Protein AF-A0AAE3SJJ5-F1 (afdb_monomer_lite)

Structure (mmCIF, N/CA/C/O backbone):
data_AF-A0AAE3SJJ5-F1
#
_entry.id   AF-A0AAE3SJJ5-F1
#
loop_
_atom_site.group_PDB
_atom_site.id
_atom_site.type_symbol
_atom_site.label_atom_id
_atom_site.label_alt_id
_atom_site.label_comp_id
_atom_site.label_asym_id
_atom_site.label_entity_id
_atom_site.label_seq_id
_atom_site.pdbx_PDB_ins_code
_atom_site.Cartn_x
_atom_site.Cartn_y
_atom_site.Cartn_z
_atom_site.occupancy
_atom_site.B_iso_or_equiv
_atom_site.auth_seq_id
_atom_site.auth_comp_id
_atom_site.auth_asym_id
_atom_site.auth_atom_id
_atom_site.pdbx_PDB_model_num
ATOM 1 N N . MET A 1 1 ? 6.898 -9.998 6.721 1.00 57.34 1 MET A N 1
ATOM 2 C CA . MET A 1 1 ? 5.785 -9.341 7.440 1.00 57.34 1 MET A CA 1
ATOM 3 C C . MET A 1 1 ? 5.216 -10.325 8.449 1.00 57.34 1 MET A C 1
ATOM 5 O O . MET A 1 1 ? 4.856 -11.428 8.063 1.00 57.34 1 MET A O 1
ATOM 9 N N . SER A 1 2 ? 5.226 -9.986 9.739 1.00 66.62 2 SER A N 1
ATOM 10 C CA . SER A 1 2 ? 4.653 -10.841 10.789 1.00 66.62 2 SER A CA 1
ATOM 11 C C . SER A 1 2 ? 3.128 -10.892 10.633 1.00 66.62 2 SER A C 1
ATOM 13 O O . SER A 1 2 ? 2.508 -9.835 10.515 1.00 66.62 2 SER A O 1
ATOM 15 N N . ARG A 1 3 ? 2.515 -12.088 10.687 1.00 71.38 3 ARG A N 1
ATOM 16 C CA . ARG A 1 3 ? 1.043 -12.285 10.710 1.00 71.38 3 ARG A CA 1
ATOM 17 C C . ARG A 1 3 ? 0.338 -11.420 11.770 1.00 71.38 3 ARG A C 1
ATOM 19 O O . ARG A 1 3 ? -0.850 -11.141 11.652 1.00 71.38 3 ARG A O 1
ATOM 26 N N . GLN A 1 4 ? 1.077 -10.980 12.787 1.00 76.12 4 GLN A N 1
ATOM 27 C CA . GLN A 1 4 ? 0.597 -10.129 13.868 1.00 76.12 4 GLN A CA 1
ATOM 28 C C . GLN A 1 4 ? 0.094 -8.759 13.384 1.00 76.12 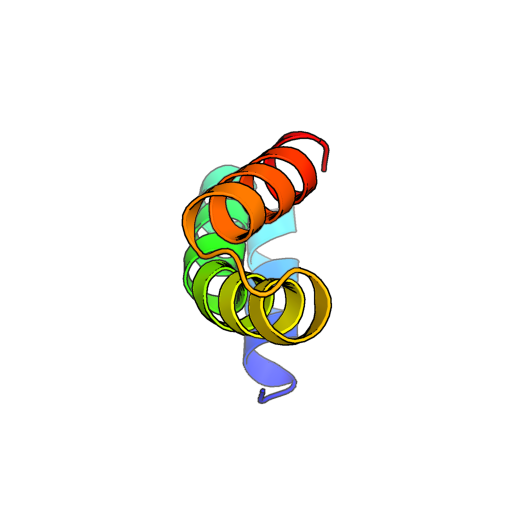4 GLN A C 1
ATOM 30 O O . GLN A 1 4 ? -0.989 -8.356 13.796 1.00 76.12 4 GLN A O 1
ATOM 35 N N . LYS A 1 5 ? 0.804 -8.090 12.458 1.00 78.31 5 LYS A N 1
ATOM 36 C CA . LYS A 1 5 ? 0.377 -6.777 11.929 1.00 78.31 5 LYS A CA 1
ATOM 37 C C . LYS A 1 5 ? -0.910 -6.873 11.111 1.00 78.31 5 LYS A C 1
ATOM 39 O O . LYS A 1 5 ? -1.769 -6.007 11.199 1.00 78.31 5 LYS A O 1
ATOM 44 N N . THR A 1 6 ? -1.074 -7.949 10.341 1.00 84.12 6 THR A N 1
ATOM 45 C CA . THR A 1 6 ? -2.300 -8.189 9.568 1.00 84.12 6 THR A CA 1
ATOM 46 C C . THR A 1 6 ? -3.510 -8.360 10.486 1.00 84.12 6 THR A C 1
ATOM 48 O O . THR A 1 6 ? -4.552 -7.760 10.244 1.00 84.12 6 THR A O 1
ATOM 51 N N . ASN A 1 7 ? -3.367 -9.126 11.571 1.00 87.25 7 ASN A N 1
ATOM 52 C CA . ASN A 1 7 ? -4.446 -9.308 12.544 1.00 87.25 7 ASN A CA 1
ATOM 53 C C . ASN A 1 7 ? -4.800 -8.004 13.274 1.00 87.25 7 ASN A C 1
ATOM 55 O O . ASN A 1 7 ? -5.970 -7.771 13.559 1.00 87.25 7 ASN A O 1
ATOM 59 N N . GLU A 1 8 ? -3.811 -7.154 13.551 1.00 87.62 8 GLU A N 1
ATOM 60 C CA . GLU A 1 8 ? -4.014 -5.837 14.161 1.00 87.62 8 GLU A CA 1
ATOM 61 C C . GLU A 1 8 ? -4.792 -4.892 13.237 1.00 87.62 8 GLU A C 1
ATOM 63 O O . GLU A 1 8 ? -5.792 -4.316 13.660 1.00 87.62 8 GLU A O 1
ATOM 68 N N . ILE A 1 9 ? -4.407 -4.814 11.957 1.00 88.12 9 ILE A N 1
ATOM 69 C CA . ILE A 1 9 ? -5.134 -4.040 10.940 1.00 88.12 9 ILE A CA 1
ATOM 70 C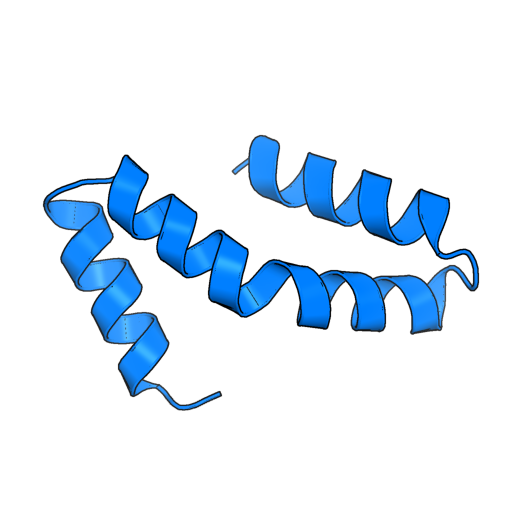 C . ILE A 1 9 ? -6.586 -4.523 10.837 1.00 88.12 9 ILE A C 1
ATOM 72 O O . ILE A 1 9 ? -7.504 -3.711 10.886 1.00 88.12 9 ILE A O 1
ATOM 76 N N . LEU A 1 10 ? -6.820 -5.838 10.764 1.00 89.06 10 LEU A N 1
ATOM 77 C CA . LEU A 1 10 ? -8.176 -6.395 10.665 1.00 89.06 10 LEU A CA 1
ATOM 78 C C . LEU A 1 10 ? -9.011 -6.158 11.932 1.00 89.06 10 LEU A C 1
ATOM 80 O O . LEU A 1 10 ? -10.221 -5.945 11.846 1.00 89.06 10 LEU A O 1
ATOM 84 N N . ALA A 1 11 ? -8.387 -6.197 13.111 1.00 90.06 11 ALA A N 1
ATOM 85 C CA . ALA A 1 11 ? -9.061 -5.895 14.369 1.00 90.06 11 ALA A CA 1
ATOM 86 C C . ALA A 1 11 ? -9.435 -4.409 14.470 1.00 90.06 11 ALA A C 1
ATOM 88 O O . ALA A 1 11 ? -10.530 -4.092 14.940 1.00 90.06 11 ALA A O 1
ATOM 89 N N . LEU A 1 12 ? -8.555 -3.513 14.009 1.00 88.75 12 LEU A N 1
ATOM 90 C CA . LEU A 1 12 ? -8.819 -2.077 13.930 1.00 88.75 12 LEU A CA 1
ATOM 91 C C . LEU A 1 12 ? -9.896 -1.762 12.895 1.00 88.75 12 LEU A C 1
ATOM 93 O O . LEU A 1 12 ? -10.773 -0.962 13.190 1.00 88.75 12 LEU A O 1
ATOM 97 N N . TYR A 1 13 ? -9.902 -2.438 11.744 1.00 88.25 13 TYR A N 1
ATOM 98 C CA . TYR A 1 13 ? -10.854 -2.174 10.659 1.00 88.25 13 TYR A CA 1
ATOM 99 C C . TYR A 1 13 ? -12.311 -2.340 11.111 1.00 88.25 13 TYR A C 1
ATOM 101 O O . TYR A 1 13 ? -13.188 -1.585 10.713 1.00 88.25 13 TYR A O 1
ATOM 109 N N . ARG A 1 14 ? -12.566 -3.275 12.036 1.00 87.56 14 ARG A N 1
ATOM 110 C CA . ARG A 1 14 ? -13.896 -3.500 12.631 1.00 87.56 14 ARG A CA 1
ATOM 111 C C . ARG A 1 14 ? -14.339 -2.423 13.629 1.00 87.56 14 ARG A C 1
ATOM 113 O O . ARG A 1 14 ? -15.493 -2.446 14.045 1.00 87.56 14 ARG A O 1
ATOM 120 N N . LYS A 1 15 ? -13.433 -1.552 14.081 1.00 89.06 15 LYS A N 1
ATOM 121 C CA . LYS A 1 15 ? -13.682 -0.540 15.1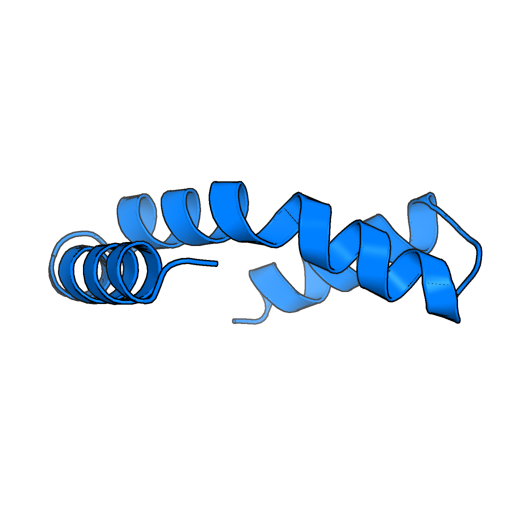24 1.00 89.06 15 LYS A CA 1
ATOM 122 C C . LYS A 1 15 ? -13.557 0.884 14.595 1.00 89.06 15 LYS A C 1
ATOM 124 O O . LYS A 1 15 ? -14.407 1.717 14.882 1.00 89.06 15 LYS A O 1
ATOM 129 N N . ASP A 1 16 ? -12.479 1.144 13.870 1.00 90.38 16 ASP A N 1
ATOM 130 C CA . ASP A 1 16 ? -12.134 2.422 13.269 1.00 90.38 16 ASP A CA 1
ATOM 131 C C . ASP A 1 16 ? -11.426 2.155 11.939 1.00 90.38 16 ASP A C 1
ATOM 133 O O . ASP A 1 16 ? -10.216 1.917 11.865 1.00 90.38 16 ASP A O 1
ATOM 137 N N . GLU A 1 17 ? -12.229 2.188 10.885 1.00 88.25 17 GLU A N 1
ATOM 138 C CA . GLU A 1 17 ? -11.800 1.959 9.515 1.00 88.25 17 GLU A CA 1
ATOM 139 C C . GLU A 1 17 ? -10.688 2.922 9.082 1.00 88.25 17 GLU A C 1
ATOM 141 O O . GLU A 1 17 ? -9.723 2.496 8.449 1.00 88.25 17 GLU A O 1
ATOM 146 N N . LYS A 1 18 ? -10.753 4.201 9.479 1.00 89.69 18 LYS A N 1
ATOM 147 C CA . LYS A 1 18 ? -9.753 5.203 9.077 1.00 89.69 18 LYS A CA 1
ATOM 148 C C . LYS A 1 18 ? -8.396 4.918 9.703 1.00 89.69 18 LYS A C 1
ATOM 150 O O . LYS A 1 18 ? -7.376 4.965 9.016 1.00 89.69 18 LYS A O 1
ATOM 155 N N . SER A 1 19 ? -8.376 4.606 10.996 1.00 89.56 19 SER A N 1
ATOM 156 C CA . SER A 1 19 ? -7.134 4.258 11.695 1.00 89.56 19 SER A CA 1
ATOM 157 C C . SER A 1 19 ? -6.545 2.943 11.179 1.00 89.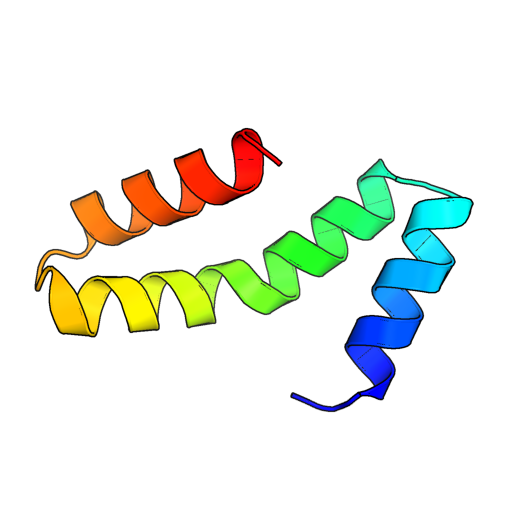56 19 SER A C 1
ATOM 159 O O . SER A 1 19 ? -5.328 2.822 11.035 1.00 89.56 19 SER A O 1
ATOM 161 N N . ALA A 1 20 ? -7.397 1.974 10.838 1.00 91.38 20 ALA A N 1
ATOM 162 C CA . ALA A 1 20 ? -6.971 0.717 10.232 1.00 91.38 20 ALA A CA 1
ATOM 163 C C . ALA A 1 20 ? -6.374 0.912 8.836 1.00 91.38 20 ALA A C 1
ATOM 165 O O . ALA A 1 20 ? -5.315 0.358 8.539 1.00 91.38 20 ALA A O 1
ATOM 166 N N . PHE A 1 21 ? -7.023 1.726 8.000 1.00 90.81 21 PHE A N 1
ATOM 167 C CA . PHE A 1 21 ? -6.544 2.038 6.660 1.00 90.81 21 PHE A CA 1
ATOM 168 C C . PHE A 1 21 ? -5.223 2.807 6.708 1.00 90.81 21 PHE A C 1
ATOM 170 O O . PHE A 1 21 ? -4.305 2.496 5.956 1.00 90.81 21 PHE A O 1
ATOM 177 N N . LYS A 1 22 ? -5.065 3.739 7.655 1.00 91.62 22 LYS A N 1
ATOM 178 C CA . LYS A 1 22 ? -3.781 4.408 7.890 1.00 91.62 22 LYS A CA 1
ATOM 179 C C . LYS A 1 22 ? -2.673 3.412 8.240 1.00 91.62 22 LYS A C 1
ATOM 181 O O . LYS A 1 22 ? -1.606 3.454 7.638 1.00 91.62 22 LYS A O 1
ATOM 186 N N . LEU A 1 23 ? -2.933 2.475 9.155 1.00 91.56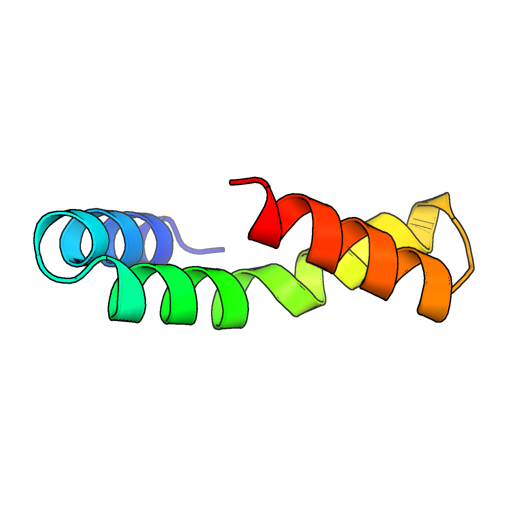 23 LEU A N 1
ATOM 187 C CA . LEU A 1 23 ? -1.955 1.443 9.515 1.00 91.56 23 LEU A CA 1
ATOM 188 C C . LEU A 1 23 ? -1.629 0.510 8.336 1.00 91.56 23 LEU A C 1
ATOM 190 O O . LEU A 1 23 ? -0.483 0.079 8.189 1.00 91.56 23 LEU A O 1
ATOM 194 N N . LEU A 1 24 ? -2.619 0.204 7.493 1.00 92.00 24 LEU A N 1
ATOM 195 C CA . LEU A 1 24 ? -2.433 -0.539 6.249 1.00 92.00 24 LEU A CA 1
ATOM 196 C C . LEU A 1 24 ? -1.528 0.236 5.284 1.00 92.00 24 LEU A C 1
ATOM 198 O O . LEU A 1 24 ? -0.530 -0.319 4.822 1.00 92.00 24 LEU A O 1
ATOM 202 N N . PHE A 1 25 ? -1.822 1.513 5.044 1.00 92.75 25 PHE A N 1
ATOM 203 C CA . PHE A 1 25 ? -1.027 2.389 4.188 1.00 92.75 25 PHE A CA 1
ATOM 204 C C . PHE A 1 25 ? 0.424 2.477 4.677 1.00 92.75 25 PHE A C 1
ATOM 206 O O . PHE A 1 25 ? 1.340 2.107 3.945 1.00 92.75 25 PHE A O 1
ATOM 213 N N . ASP A 1 26 ? 0.635 2.834 5.946 1.00 91.75 26 ASP A N 1
ATOM 214 C CA . ASP A 1 26 ? 1.967 2.972 6.552 1.00 91.75 26 ASP A CA 1
ATOM 215 C C . ASP A 1 26 ? 2.771 1.656 6.502 1.00 91.75 26 ASP A C 1
ATOM 217 O O . ASP A 1 26 ? 4.003 1.659 6.465 1.00 91.75 26 ASP A O 1
ATOM 221 N N . THR A 1 27 ? 2.086 0.507 6.493 1.00 92.31 27 THR A N 1
ATOM 222 C CA . THR A 1 27 ? 2.730 -0.814 6.455 1.00 92.31 27 THR A CA 1
ATOM 223 C C . THR A 1 27 ? 3.071 -1.272 5.037 1.00 92.31 27 THR A C 1
ATOM 225 O O . THR A 1 27 ? 4.106 -1.917 4.850 1.00 92.31 27 THR A O 1
ATOM 228 N N . TYR A 1 28 ? 2.209 -0.998 4.055 1.00 92.38 28 TYR A N 1
ATOM 229 C CA . TYR A 1 28 ? 2.291 -1.618 2.729 1.00 92.38 28 TYR A CA 1
ATOM 230 C C . TYR A 1 28 ? 2.643 -0.663 1.595 1.00 92.38 28 TYR A C 1
ATOM 232 O O . TYR A 1 28 ? 3.106 -1.154 0.570 1.00 92.38 28 TYR A O 1
ATOM 240 N N . TYR A 1 29 ? 2.526 0.655 1.769 1.00 95.00 29 TYR A N 1
ATOM 241 C CA . TYR A 1 29 ? 2.815 1.621 0.707 1.00 95.00 29 TYR A CA 1
ATOM 242 C C . TYR A 1 29 ? 4.228 1.444 0.129 1.00 95.00 29 TYR A C 1
ATOM 244 O O . TYR A 1 29 ? 4.380 1.082 -1.034 1.00 95.00 29 TYR A O 1
ATOM 252 N N . ILE A 1 30 ? 5.272 1.575 0.958 1.00 94.75 30 ILE A N 1
ATOM 253 C CA . ILE A 1 30 ? 6.669 1.457 0.501 1.00 94.75 30 ILE A CA 1
ATOM 254 C C . ILE A 1 30 ? 6.965 0.073 -0.115 1.00 94.75 30 ILE A C 1
ATOM 256 O O . ILE A 1 30 ? 7.508 0.023 -1.219 1.00 94.75 30 ILE A O 1
ATOM 260 N N . PRO A 1 31 ? 6.619 -1.067 0.524 1.00 95.44 31 PRO A N 1
ATOM 261 C CA . PRO A 1 31 ? 6.824 -2.381 -0.087 1.00 95.44 31 PRO A CA 1
ATOM 262 C C . PRO A 1 31 ? 6.134 -2.561 -1.444 1.00 95.44 31 PRO A C 1
ATOM 264 O O . PRO A 1 31 ? 6.704 -3.204 -2.325 1.00 95.44 31 PRO A O 1
ATOM 267 N N . LEU A 1 32 ? 4.927 -2.013 -1.611 1.00 95.56 32 LEU A N 1
ATOM 268 C CA . LEU A 1 32 ? 4.180 -2.086 -2.864 1.00 95.56 32 LEU A CA 1
ATOM 269 C C . LEU A 1 32 ? 4.817 -1.210 -3.947 1.00 95.56 32 LEU A C 1
ATOM 271 O O . LEU A 1 32 ? 4.970 -1.685 -5.069 1.00 95.56 32 LEU A O 1
ATOM 275 N N . VAL A 1 33 ? 5.274 0.002 -3.612 1.00 96.88 33 VAL A N 1
ATOM 276 C CA . VAL A 1 33 ? 6.003 0.875 -4.553 1.00 96.88 33 VAL A CA 1
ATOM 277 C C . VAL A 1 33 ? 7.297 0.207 -5.007 1.00 96.88 33 VAL A C 1
ATOM 279 O O . VAL A 1 33 ? 7.563 0.123 -6.204 1.00 96.88 33 VAL A O 1
ATOM 282 N N . LEU A 1 34 ? 8.070 -0.367 -4.080 1.00 96.88 34 LEU A N 1
ATOM 283 C CA . LEU A 1 34 ? 9.289 -1.112 -4.415 1.00 96.88 34 LEU A CA 1
ATOM 284 C C . LEU A 1 34 ? 9.005 -2.338 -5.291 1.00 96.88 34 LEU A C 1
ATOM 286 O O . LEU A 1 34 ? 9.831 -2.707 -6.124 1.00 96.88 34 LEU A O 1
ATOM 290 N N . PHE A 1 35 ? 7.863 -2.998 -5.098 1.00 96.88 35 PHE A N 1
ATOM 291 C CA . PHE A 1 35 ? 7.446 -4.113 -5.942 1.00 96.88 35 PHE A CA 1
ATOM 292 C C . PHE A 1 35 ? 7.053 -3.645 -7.347 1.00 96.88 35 PHE A C 1
ATOM 294 O O . PHE A 1 35 ? 7.554 -4.199 -8.324 1.00 96.88 35 PHE A O 1
ATOM 301 N N . ALA A 1 36 ? 6.221 -2.609 -7.458 1.00 97.00 36 ALA A N 1
ATOM 302 C CA . ALA A 1 36 ? 5.821 -2.030 -8.736 1.00 97.00 36 ALA A CA 1
ATOM 303 C C . ALA A 1 36 ? 7.038 -1.513 -9.521 1.00 97.00 36 ALA A C 1
ATOM 305 O O . ALA A 1 36 ? 7.186 -1.806 -10.709 1.00 97.00 36 ALA A O 1
ATOM 306 N N . ASN A 1 37 ? 7.989 -0.871 -8.840 1.00 97.50 37 ASN A N 1
ATOM 307 C CA . ASN A 1 37 ? 9.198 -0.343 -9.464 1.00 97.50 37 ASN A CA 1
ATOM 308 C C . ASN A 1 37 ? 10.095 -1.433 -10.068 1.00 97.50 37 ASN A C 1
ATOM 310 O O . ASN A 1 37 ? 10.724 -1.204 -11.099 1.00 97.50 37 ASN A O 1
ATOM 314 N N . LYS A 1 38 ? 10.098 -2.649 -9.506 1.00 97.19 38 LYS A N 1
ATOM 315 C CA . LYS A 1 38 ? 10.817 -3.795 -10.096 1.00 97.19 38 LYS A CA 1
ATOM 316 C C . LYS A 1 38 ? 10.262 -4.243 -11.448 1.00 97.19 38 LYS A C 1
ATOM 318 O O . LYS A 1 38 ? 10.966 -4.955 -12.153 1.00 97.19 38 LYS A O 1
ATOM 323 N N . ILE A 1 39 ? 9.021 -3.885 -11.770 1.00 96.38 39 ILE A N 1
ATOM 324 C CA . ILE A 1 39 ? 8.333 -4.270 -13.010 1.00 96.38 39 ILE A CA 1
ATOM 325 C C . ILE A 1 39 ? 8.337 -3.099 -13.994 1.00 96.38 39 ILE A C 1
ATOM 327 O O . ILE A 1 39 ? 8.609 -3.270 -15.177 1.00 96.38 39 ILE A O 1
ATOM 331 N N . ILE A 1 40 ? 8.018 -1.907 -13.493 1.00 95.38 40 ILE A N 1
ATOM 332 C CA . ILE A 1 40 ? 7.764 -0.711 -14.302 1.00 95.38 40 ILE A CA 1
ATOM 333 C C . ILE A 1 40 ? 9.057 0.075 -14.550 1.00 95.38 40 ILE A C 1
ATOM 335 O O . ILE A 1 40 ? 9.156 0.807 -15.531 1.00 95.38 40 ILE A O 1
ATOM 339 N N . HIS A 1 41 ? 10.058 -0.079 -13.676 1.00 95.50 41 HIS A N 1
ATOM 340 C CA . HIS A 1 41 ? 11.337 0.637 -13.730 1.00 95.50 41 HIS A CA 1
ATOM 341 C C . HIS A 1 41 ? 11.191 2.167 -13.791 1.00 95.50 41 HIS A C 1
ATOM 343 O O . HIS A 1 41 ? 12.058 2.872 -14.303 1.00 95.50 41 HIS A O 1
ATOM 349 N N . ASN A 1 42 ? 10.095 2.685 -13.236 1.00 96.69 42 ASN A N 1
ATOM 350 C CA . ASN A 1 42 ? 9.814 4.107 -13.099 1.00 96.69 42 ASN A CA 1
ATOM 351 C C . ASN A 1 42 ? 9.238 4.352 -11.704 1.00 96.69 42 ASN A C 1
ATOM 353 O O . ASN A 1 42 ? 8.234 3.745 -11.340 1.00 96.69 42 ASN A O 1
ATOM 357 N N . GLU A 1 43 ? 9.904 5.179 -10.901 1.00 94.19 43 GLU A N 1
ATOM 358 C CA . GLU A 1 43 ? 9.495 5.466 -9.520 1.00 94.19 43 GLU A CA 1
ATOM 359 C C . GLU A 1 43 ? 8.140 6.171 -9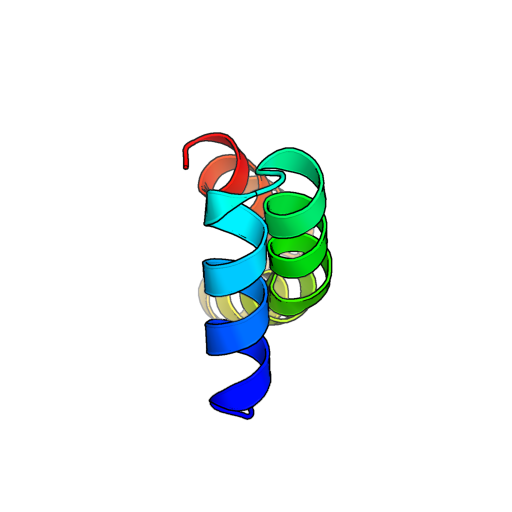.476 1.00 94.19 43 GLU A C 1
ATOM 361 O O . GLU A 1 43 ? 7.218 5.661 -8.851 1.00 94.19 43 GLU A O 1
ATOM 366 N N . HIS A 1 44 ? 7.987 7.254 -10.237 1.00 96.38 44 HIS A N 1
ATOM 367 C CA . HIS A 1 44 ? 6.771 8.063 -10.252 1.00 96.38 44 HIS A CA 1
ATOM 368 C C . HIS A 1 44 ? 5.532 7.252 -10.658 1.00 96.38 44 HIS A C 1
ATOM 370 O O . HIS A 1 44 ? 4.554 7.199 -9.923 1.00 96.38 44 HIS A O 1
ATOM 376 N N . SER A 1 45 ? 5.610 6.501 -11.761 1.00 97.00 45 SER A N 1
ATOM 377 C CA . SER A 1 45 ? 4.511 5.624 -12.182 1.00 97.00 45 SER A CA 1
ATOM 378 C C . SER A 1 45 ? 4.229 4.501 -11.179 1.00 97.00 45 SER A C 1
ATOM 380 O O . SER A 1 45 ? 3.103 4.020 -11.098 1.00 97.00 45 SER A O 1
ATOM 382 N N . SER A 1 46 ? 5.235 4.061 -10.417 1.00 97.50 46 SER A N 1
ATOM 383 C CA . SER A 1 46 ? 5.040 3.046 -9.373 1.00 97.50 46 SER A CA 1
ATOM 384 C C . SER A 1 46 ? 4.297 3.608 -8.167 1.00 97.50 46 SER A C 1
ATOM 386 O O . SER A 1 46 ? 3.447 2.915 -7.612 1.00 97.50 46 SER A O 1
ATOM 388 N N . GLU A 1 47 ? 4.602 4.842 -7.769 1.00 96.94 47 GLU A N 1
ATOM 389 C CA . GLU A 1 47 ? 3.858 5.560 -6.733 1.00 96.94 47 GLU A CA 1
ATOM 390 C C . GLU A 1 47 ? 2.404 5.773 -7.154 1.00 96.94 47 GLU A C 1
ATOM 392 O O . GLU A 1 47 ? 1.505 5.372 -6.414 1.00 96.94 47 GLU A O 1
ATOM 397 N N . ASP A 1 48 ? 2.176 6.285 -8.369 1.00 97.00 48 ASP A N 1
ATOM 398 C CA . ASP A 1 48 ? 0.836 6.549 -8.904 1.00 97.00 48 ASP A CA 1
ATOM 399 C C . ASP A 1 48 ? -0.036 5.285 -8.903 1.00 97.00 48 ASP A C 1
ATOM 401 O O . ASP A 1 48 ? -1.147 5.285 -8.374 1.00 97.00 48 ASP A O 1
ATOM 405 N N . ILE A 1 49 ? 0.488 4.165 -9.412 1.00 95.69 49 ILE A N 1
ATOM 406 C CA . ILE A 1 49 ? -0.252 2.894 -9.476 1.00 95.69 49 ILE A CA 1
ATOM 407 C C . ILE A 1 49 ? -0.582 2.362 -8.084 1.00 95.69 49 ILE A C 1
ATOM 409 O O . ILE A 1 49 ? -1.693 1.882 -7.842 1.00 95.69 49 ILE A O 1
ATOM 413 N N . VAL A 1 50 ? 0.371 2.411 -7.153 1.00 96.00 50 VAL A N 1
ATOM 414 C CA . VAL A 1 50 ? 0.145 1.917 -5.789 1.00 96.00 50 VAL A CA 1
ATOM 415 C C . VAL A 1 50 ? -0.856 2.803 -5.059 1.00 96.00 50 VAL A C 1
ATOM 417 O O . VAL A 1 50 ? -1.719 2.288 -4.346 1.00 96.00 50 VAL A O 1
ATOM 420 N N . GLN A 1 51 ? -0.789 4.115 -5.272 1.00 93.50 51 GLN A N 1
ATOM 421 C CA . GLN A 1 51 ? -1.744 5.065 -4.727 1.00 93.50 51 GLN A CA 1
ATOM 422 C C . GLN A 1 51 ? -3.157 4.827 -5.286 1.00 93.50 51 GLN A C 1
ATOM 424 O O . GLN A 1 51 ? -4.093 4.701 -4.498 1.00 93.50 51 GLN A O 1
ATOM 429 N N . GLU A 1 52 ? -3.324 4.680 -6.604 1.00 95.12 52 GLU A N 1
ATOM 430 C CA . GLU A 1 52 ? -4.619 4.348 -7.222 1.00 95.12 52 GLU A CA 1
ATOM 431 C C . GLU A 1 52 ? -5.178 3.013 -6.719 1.00 95.12 52 GLU A C 1
ATOM 433 O O . GLU A 1 52 ? -6.374 2.900 -6.438 1.00 95.12 52 GLU A O 1
ATOM 438 N N . THR A 1 53 ? -4.310 2.012 -6.546 1.00 92.38 53 THR A N 1
ATOM 439 C CA . THR A 1 53 ? -4.697 0.686 -6.046 1.00 92.38 53 THR A CA 1
ATOM 440 C C . THR A 1 53 ? -5.226 0.755 -4.615 1.00 92.38 53 THR A C 1
ATOM 442 O O . THR A 1 53 ? -6.204 0.086 -4.294 1.00 92.38 53 THR A O 1
ATOM 445 N N . LEU A 1 54 ? -4.596 1.556 -3.750 1.00 90.44 54 LEU A N 1
ATOM 446 C CA . LEU A 1 54 ? -5.016 1.706 -2.356 1.00 90.44 54 LEU A CA 1
ATOM 447 C C . LEU A 1 54 ? -6.270 2.576 -2.214 1.00 90.44 54 LEU A C 1
ATOM 449 O O . LEU A 1 54 ? -7.097 2.282 -1.363 1.00 90.44 54 LEU A O 1
ATOM 453 N N . ILE A 1 55 ? -6.431 3.620 -3.033 1.00 86.94 55 ILE A N 1
ATOM 454 C CA . ILE A 1 55 ? -7.619 4.495 -3.009 1.00 86.94 55 ILE A CA 1
ATOM 455 C C . ILE A 1 55 ? -8.859 3.789 -3.577 1.00 86.94 55 ILE A C 1
ATOM 457 O O . ILE A 1 55 ? -9.976 4.092 -3.166 1.00 86.94 55 ILE A O 1
ATOM 461 N N . SER A 1 56 ? -8.675 2.862 -4.520 1.00 82.06 56 SER A N 1
ATOM 462 C CA . SER A 1 56 ? -9.776 2.091 -5.116 1.00 82.06 56 SER A CA 1
ATOM 463 C C . SER A 1 56 ? -10.295 0.951 -4.227 1.00 82.06 56 SER A C 1
ATOM 465 O O . SER A 1 56 ? -11.249 0.278 -4.620 1.00 82.06 56 SER A O 1
ATOM 467 N N . PHE A 1 57 ? -9.651 0.702 -3.082 1.00 63.94 57 PHE A N 1
ATOM 468 C CA . PHE A 1 57 ? -9.970 -0.367 -2.131 1.00 63.94 57 PHE A CA 1
ATOM 469 C C . PHE A 1 57 ? -10.922 0.115 -1.034 1.00 63.94 57 PHE A C 1
ATOM 471 O O . PHE A 1 57 ? -11.832 -0.670 -0.686 1.00 63.94 57 PHE A O 1
#

Sequence (57 aa):
MSRQKTNEILALYRKDEKSAFKLLFDTYYIPLVLFANKIIHNEHSSEDIVQETLISF

Foldseek 3Di:
DDVVLVVVLVVCCVPPVVVSLVSVCVVCLVVQLVVQCVPVVDSVVSNVVSVVVSVVD

Organism: NCBI:txid2992111

Secondary structure (DSSP, 8-state):
--HHHHHHHHHHHTT-HHHHHHHHHHHHHHHHHHHHHHHH--HHHHHHHHHHHHHT-

pLDDT: mean 90.11, std 8.45, range [57.34, 97.5]

InterPro domains:
  IPR013325 RNA polymerase sigma factor, region 2 [SSF88946] (2-56)

Radius of gyration: 12.58 Å; chains: 1; bounding box: 25×20×29 Å